Protein AF-F9VPE6-F1 (afdb_monomer_lite)

pLDDT: mean 88.3, std 9.6, range [58.59, 97.31]

Structure (mmCIF, N/CA/C/O backbone):
data_AF-F9VPE6-F1
#
_entry.id   AF-F9VPE6-F1
#
loop_
_atom_site.group_PDB
_atom_site.id
_atom_site.type_symbol
_atom_site.label_atom_id
_atom_site.label_alt_id
_atom_site.label_comp_id
_atom_site.label_asym_id
_atom_site.label_entity_id
_atom_site.label_seq_id
_atom_site.pdbx_PDB_ins_code
_atom_site.Cartn_x
_atom_site.Cartn_y
_atom_site.Cartn_z
_atom_site.occupancy
_atom_site.B_iso_or_equiv
_atom_site.auth_seq_id
_atom_site.auth_comp_id
_atom_site.auth_asym_id
_atom_site.auth_atom_id
_atom_site.pdbx_PDB_model_num
ATOM 1 N N . MET A 1 1 ? -1.499 -8.236 24.338 1.00 58.59 1 MET A N 1
ATOM 2 C CA . MET A 1 1 ? -0.609 -7.910 23.203 1.00 58.59 1 MET A CA 1
ATOM 3 C C . MET A 1 1 ? -0.779 -6.422 22.973 1.00 58.59 1 MET A C 1
ATOM 5 O O . MET A 1 1 ? -1.919 -6.020 22.809 1.00 58.59 1 MET A O 1
ATOM 9 N N . ASP A 1 2 ? 0.273 -5.610 23.095 1.00 82.75 2 ASP A N 1
ATOM 10 C CA . ASP A 1 2 ? 0.129 -4.146 23.062 1.00 82.75 2 ASP A CA 1
ATOM 11 C C . ASP A 1 2 ? -0.413 -3.687 21.704 1.00 82.75 2 ASP A C 1
ATOM 13 O O . ASP A 1 2 ? 0.267 -3.795 20.685 1.00 82.75 2 ASP A O 1
ATOM 17 N N . GLU A 1 3 ? -1.631 -3.160 21.681 1.00 81.50 3 GLU A N 1
ATOM 18 C CA . GLU A 1 3 ? -2.332 -2.704 20.472 1.00 81.50 3 GLU A CA 1
ATOM 19 C C . GLU A 1 3 ? -1.503 -1.700 19.669 1.00 81.50 3 GLU A C 1
ATOM 21 O O . GLU A 1 3 ? -1.332 -1.823 18.456 1.00 81.50 3 GLU A O 1
ATOM 26 N N . LYS A 1 4 ? -0.865 -0.761 20.376 1.00 83.81 4 LYS A N 1
ATOM 27 C CA . LYS A 1 4 ? 0.056 0.223 19.791 1.00 83.81 4 LYS A CA 1
ATOM 28 C C . LYS A 1 4 ? 1.234 -0.439 19.078 1.00 83.81 4 LYS A C 1
ATOM 30 O O . LYS A 1 4 ? 1.712 0.074 18.066 1.00 83.81 4 LYS A O 1
ATOM 35 N N . LYS A 1 5 ? 1.714 -1.573 19.595 1.00 89.50 5 LYS A N 1
ATOM 36 C CA . LYS A 1 5 ? 2.820 -2.329 19.000 1.00 89.50 5 LYS A CA 1
ATOM 37 C C . LYS A 1 5 ? 2.374 -3.040 17.727 1.00 89.50 5 LYS A C 1
ATOM 39 O O . LYS A 1 5 ? 3.152 -3.061 16.779 1.00 89.50 5 LYS A O 1
ATOM 44 N N . LEU A 1 6 ? 1.147 -3.565 17.690 1.00 87.19 6 LEU A N 1
ATOM 45 C CA . LEU A 1 6 ? 0.578 -4.185 16.489 1.00 87.19 6 LEU A CA 1
ATOM 46 C C . LEU A 1 6 ? 0.435 -3.166 15.363 1.00 87.19 6 LEU A C 1
ATOM 48 O O . LEU A 1 6 ? 1.063 -3.338 14.323 1.00 87.19 6 LEU A O 1
ATOM 52 N N . ILE A 1 7 ? -0.249 -2.051 15.629 1.00 89.94 7 ILE A N 1
ATOM 53 C CA . ILE A 1 7 ? -0.452 -0.988 14.637 1.00 89.94 7 ILE A CA 1
ATOM 54 C C . ILE A 1 7 ? 0.896 -0.467 14.120 1.00 89.94 7 ILE A C 1
ATOM 56 O O . ILE A 1 7 ? 1.101 -0.332 12.915 1.00 89.94 7 ILE A O 1
ATOM 60 N N . SER A 1 8 ? 1.853 -0.204 15.021 1.00 90.62 8 SER A N 1
ATOM 61 C CA . SER A 1 8 ? 3.188 0.278 14.639 1.00 90.62 8 SER A CA 1
ATOM 62 C C . SER A 1 8 ? 3.943 -0.720 13.757 1.00 90.62 8 SER A C 1
ATOM 64 O O . SER A 1 8 ? 4.654 -0.318 12.833 1.00 90.62 8 SER A O 1
ATOM 66 N N . LEU A 1 9 ? 3.801 -2.017 14.033 1.00 93.12 9 LEU A N 1
ATOM 67 C CA . LEU A 1 9 ? 4.468 -3.079 13.291 1.00 93.12 9 LEU A CA 1
ATOM 68 C C . LEU A 1 9 ? 3.853 -3.257 11.901 1.00 93.12 9 LEU A C 1
ATOM 70 O O . LEU A 1 9 ? 4.604 -3.295 10.926 1.00 93.12 9 LEU A O 1
ATOM 74 N N . THR A 1 10 ? 2.523 -3.262 11.791 1.00 93.12 10 THR A N 1
ATOM 75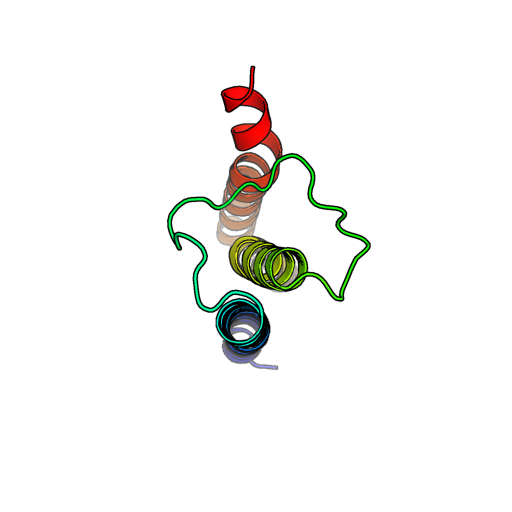 C CA . THR A 1 10 ? 1.811 -3.289 10.505 1.00 93.12 10 THR A CA 1
ATOM 76 C C . THR A 1 10 ? 2.226 -2.112 9.627 1.00 93.12 10 THR A C 1
ATOM 78 O O . THR A 1 10 ? 2.570 -2.298 8.458 1.00 93.12 10 THR A O 1
ATOM 81 N N . LEU A 1 11 ? 2.308 -0.909 10.203 1.00 93.50 11 LEU A N 1
ATOM 82 C CA . LEU A 1 11 ? 2.761 0.292 9.498 1.00 93.50 11 LEU A CA 1
ATOM 83 C C . LEU A 1 11 ? 4.203 0.165 8.992 1.00 93.50 11 LEU A C 1
ATOM 85 O O . LEU A 1 11 ? 4.477 0.445 7.825 1.00 93.50 11 LEU A O 1
ATOM 89 N N . ARG A 1 12 ? 5.131 -0.284 9.846 1.00 95.12 12 ARG A N 1
ATOM 90 C CA . ARG A 1 12 ? 6.545 -0.440 9.465 1.00 95.12 12 ARG A CA 1
ATOM 91 C C . ARG A 1 12 ? 6.730 -1.485 8.377 1.00 95.12 12 ARG A C 1
ATOM 93 O O . ARG A 1 12 ? 7.443 -1.217 7.416 1.00 95.12 12 ARG A O 1
ATOM 100 N N . ILE A 1 13 ? 6.105 -2.653 8.522 1.00 95.88 13 ILE A N 1
ATOM 101 C CA . ILE A 1 13 ? 6.218 -3.741 7.545 1.00 95.88 13 ILE A CA 1
ATOM 102 C C . ILE A 1 13 ? 5.593 -3.312 6.219 1.00 95.88 13 ILE A C 1
ATOM 104 O O . ILE A 1 13 ? 6.222 -3.462 5.174 1.00 95.88 13 ILE A O 1
ATOM 108 N N . GLY A 1 14 ? 4.402 -2.713 6.262 1.00 94.00 14 GLY A N 1
ATOM 109 C CA . GLY A 1 14 ? 3.716 -2.217 5.075 1.00 94.00 14 GLY A CA 1
ATOM 110 C C . GLY A 1 14 ? 4.547 -1.195 4.299 1.00 94.00 14 GLY A C 1
ATOM 111 O O . GLY A 1 14 ? 4.737 -1.343 3.089 1.00 94.00 14 GLY A O 1
ATOM 112 N N . ILE A 1 15 ? 5.112 -0.199 4.989 1.00 96.31 15 ILE A N 1
ATOM 113 C CA . ILE A 1 15 ? 5.995 0.799 4.368 1.00 96.31 15 ILE A CA 1
ATOM 114 C C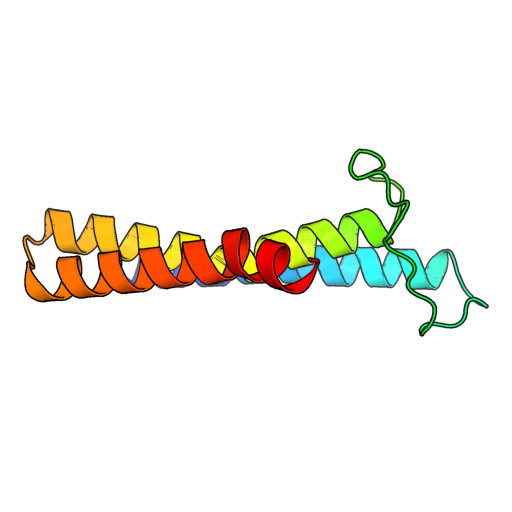 . ILE A 1 15 ? 7.280 0.148 3.848 1.00 96.31 15 ILE A C 1
ATOM 116 O O . ILE A 1 15 ? 7.692 0.444 2.726 1.00 96.31 1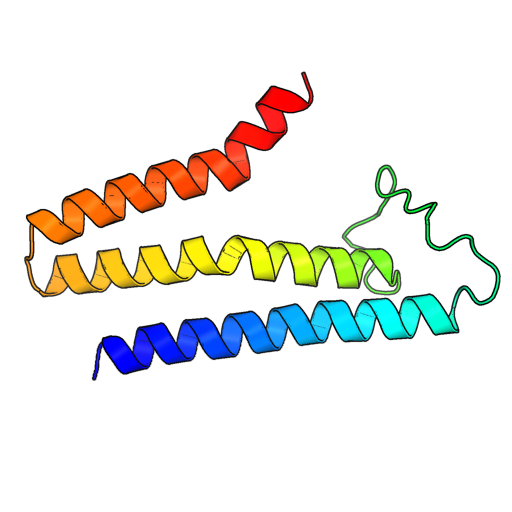5 ILE A O 1
ATOM 120 N N . ALA A 1 16 ? 7.911 -0.746 4.614 1.00 97.31 16 ALA A N 1
ATOM 121 C CA . ALA A 1 16 ? 9.156 -1.400 4.211 1.00 97.31 16 ALA A CA 1
ATOM 122 C C . ALA A 1 16 ? 8.980 -2.221 2.924 1.00 97.31 16 ALA A C 1
ATOM 124 O O . ALA A 1 16 ? 9.772 -2.081 1.995 1.00 97.31 16 ALA A O 1
ATOM 125 N N . ILE A 1 17 ? 7.907 -3.012 2.827 1.00 96.88 17 ILE A N 1
ATOM 126 C CA . ILE A 1 17 ? 7.585 -3.791 1.622 1.00 96.88 17 ILE A CA 1
ATOM 127 C C . ILE A 1 17 ? 7.295 -2.859 0.442 1.00 96.88 17 ILE A C 1
ATOM 129 O O . ILE A 1 17 ? 7.875 -3.018 -0.632 1.00 96.88 17 ILE A O 1
ATOM 133 N N . SER A 1 18 ? 6.432 -1.861 0.644 1.00 97.19 18 SER A N 1
ATOM 134 C CA . SER A 1 18 ? 6.006 -0.952 -0.428 1.00 97.19 18 SER A CA 1
ATOM 135 C C . SER A 1 18 ? 7.178 -0.147 -0.990 1.00 97.19 18 SER A C 1
ATOM 137 O O . SER A 1 18 ? 7.380 -0.091 -2.201 1.00 97.19 18 SER A O 1
ATOM 139 N N . SER A 1 19 ? 7.997 0.432 -0.110 1.00 96.69 19 SER A N 1
ATOM 140 C CA . SER A 1 19 ? 9.193 1.185 -0.501 1.00 96.69 19 SER A CA 1
ATOM 141 C C . SER A 1 19 ? 10.245 0.299 -1.165 1.00 96.69 19 SER A C 1
ATOM 143 O O . SER A 1 19 ? 10.827 0.713 -2.164 1.00 96.69 19 SER A O 1
ATOM 145 N N . SER A 1 20 ? 10.445 -0.933 -0.685 1.00 97.12 20 SER A N 1
ATOM 146 C CA . SER A 1 20 ? 11.348 -1.892 -1.326 1.00 97.12 20 SER A CA 1
ATOM 147 C C . SER A 1 20 ? 10.909 -2.209 -2.758 1.00 97.12 20 SER A C 1
ATOM 149 O O . SER A 1 20 ? 11.736 -2.142 -3.664 1.00 97.12 20 SER A O 1
ATOM 151 N N . LEU A 1 21 ? 9.615 -2.459 -2.991 1.00 95.88 21 LEU A N 1
ATOM 152 C CA . LEU A 1 21 ? 9.076 -2.700 -4.334 1.00 95.88 21 LEU A CA 1
ATOM 153 C C . LEU A 1 21 ? 9.284 -1.501 -5.265 1.00 95.88 21 LEU A C 1
ATOM 155 O O . LEU A 1 21 ? 9.743 -1.675 -6.394 1.00 95.88 21 LEU A O 1
ATOM 159 N N . VAL A 1 22 ? 9.004 -0.283 -4.790 1.00 95.06 22 VAL A N 1
ATOM 160 C CA . VAL A 1 22 ? 9.217 0.937 -5.584 1.00 95.06 22 VAL A CA 1
ATOM 161 C C . VAL A 1 22 ? 10.698 1.116 -5.926 1.00 95.06 22 VAL A C 1
ATOM 163 O O . VAL A 1 22 ? 11.029 1.353 -7.085 1.00 95.06 22 VAL A O 1
ATOM 166 N N . ILE A 1 23 ? 11.599 0.957 -4.952 1.00 95.44 23 ILE A N 1
ATOM 167 C CA . ILE A 1 23 ? 13.048 1.098 -5.162 1.00 95.44 23 ILE A CA 1
ATOM 168 C C . ILE A 1 23 ? 13.564 0.040 -6.142 1.00 95.44 23 ILE A C 1
ATOM 170 O O . ILE A 1 23 ? 14.290 0.377 -7.075 1.00 95.44 23 ILE A O 1
ATOM 174 N N . LEU A 1 24 ? 13.176 -1.226 -5.969 1.00 94.50 24 LEU A N 1
ATOM 175 C CA . LEU A 1 24 ? 13.577 -2.31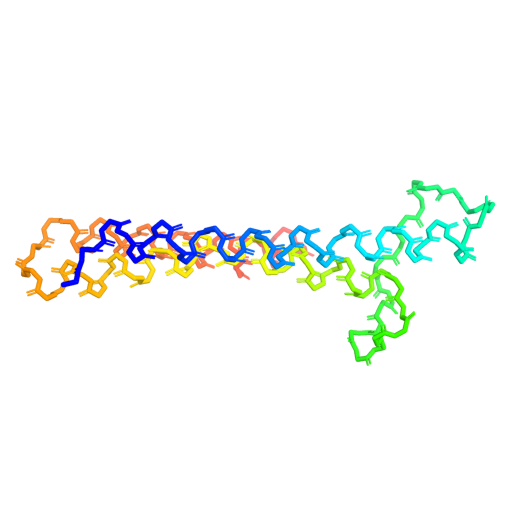4 -6.865 1.00 94.50 24 LEU A CA 1
ATOM 176 C C . LEU A 1 24 ? 13.084 -2.078 -8.293 1.00 94.50 24 LEU A C 1
ATOM 178 O O . LEU A 1 24 ? 13.855 -2.221 -9.242 1.00 94.50 24 LEU A O 1
ATOM 182 N N . GLY A 1 25 ? 11.824 -1.672 -8.449 1.00 92.06 25 GLY A N 1
ATOM 183 C CA . GLY A 1 25 ? 11.260 -1.346 -9.752 1.00 92.06 25 GLY A CA 1
ATOM 184 C C . GLY A 1 25 ? 11.974 -0.167 -10.421 1.00 92.06 25 GLY A C 1
ATOM 185 O O . GLY A 1 25 ? 12.267 -0.229 -11.613 1.00 92.06 25 GLY A O 1
ATOM 186 N N . LEU 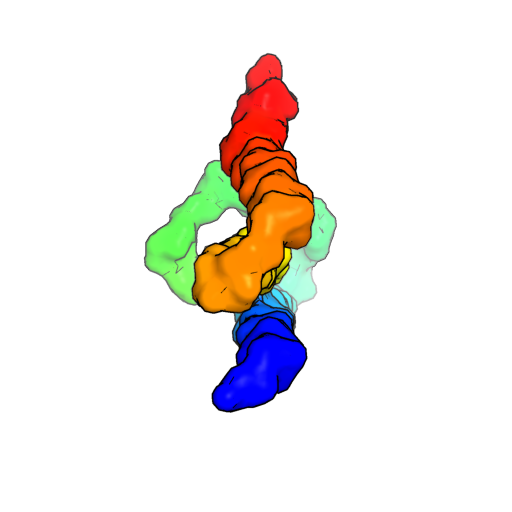A 1 26 ? 12.337 0.871 -9.660 1.00 90.06 26 LEU A N 1
ATOM 187 C CA . LEU A 1 26 ? 13.114 2.007 -10.169 1.00 90.06 26 LEU A CA 1
ATOM 188 C C . LEU A 1 26 ? 14.530 1.606 -10.593 1.00 90.06 26 LEU A C 1
ATOM 190 O O . LEU A 1 26 ? 14.974 1.998 -11.670 1.00 90.06 26 LEU A O 1
ATOM 194 N N . LEU A 1 27 ? 15.231 0.801 -9.791 1.00 91.75 27 LEU A N 1
ATOM 195 C CA . LEU A 1 27 ? 16.562 0.299 -10.146 1.00 91.75 27 LEU A CA 1
ATOM 196 C C . LEU A 1 27 ? 16.515 -0.529 -11.435 1.00 91.75 27 LEU A C 1
ATOM 198 O O . LEU A 1 27 ? 17.319 -0.307 -12.340 1.00 91.75 27 LEU A O 1
ATOM 202 N N . LEU A 1 28 ? 15.539 -1.433 -11.553 1.00 89.88 28 LEU A N 1
ATOM 203 C CA . LEU A 1 28 ? 15.353 -2.242 -12.757 1.00 89.88 28 LEU A CA 1
ATOM 204 C C . LEU A 1 28 ? 15.016 -1.371 -13.977 1.00 89.88 28 LEU A C 1
ATOM 206 O O . LEU A 1 28 ? 15.520 -1.616 -15.076 1.00 89.88 28 LEU A O 1
ATOM 210 N N . PHE A 1 29 ? 14.199 -0.332 -13.787 1.00 87.44 29 PHE A N 1
ATOM 211 C CA . PHE A 1 29 ? 13.858 0.621 -14.840 1.00 87.44 29 PHE A CA 1
ATOM 212 C C . PHE A 1 29 ? 15.098 1.360 -15.352 1.00 87.44 29 PHE A C 1
ATOM 214 O O . PHE A 1 29 ? 15.306 1.405 -16.562 1.00 87.44 29 PHE A O 1
ATOM 221 N N . LEU A 1 30 ? 15.946 1.865 -14.450 1.00 85.69 30 LEU A N 1
ATOM 222 C CA . LEU A 1 30 ? 17.178 2.584 -14.793 1.00 85.69 30 LEU A CA 1
ATOM 223 C C . LEU A 1 30 ? 18.170 1.713 -15.573 1.00 85.69 30 LEU A C 1
ATOM 225 O O . LEU A 1 30 ? 18.760 2.179 -16.544 1.00 85.69 30 LEU A O 1
ATOM 229 N N . VAL A 1 31 ? 18.330 0.445 -15.179 1.00 86.94 31 VAL A N 1
ATOM 230 C CA . VAL A 1 31 ? 19.225 -0.497 -15.875 1.00 86.94 31 VAL A CA 1
ATOM 231 C C . VAL A 1 31 ? 18.692 -0.852 -17.266 1.00 86.94 31 VAL A C 1
ATOM 233 O O . VAL A 1 31 ? 19.465 -0.957 -18.214 1.00 86.94 31 VAL A O 1
ATOM 236 N N . THR A 1 32 ? 17.376 -1.023 -17.403 1.00 82.75 32 THR A N 1
ATOM 237 C CA . THR A 1 32 ? 16.754 -1.447 -18.669 1.00 82.75 32 THR A CA 1
ATOM 238 C C . THR A 1 32 ? 16.647 -0.300 -19.680 1.00 82.75 32 THR A C 1
ATOM 240 O O . THR A 1 32 ? 16.694 -0.529 -20.885 1.00 82.75 32 THR A O 1
ATOM 243 N N . ASN A 1 33 ? 16.503 0.940 -19.206 1.00 75.38 33 ASN A N 1
ATOM 244 C CA . ASN A 1 33 ? 16.133 2.093 -20.026 1.00 75.38 33 ASN A CA 1
ATOM 245 C C . ASN A 1 33 ? 17.128 3.256 -19.881 1.00 75.38 33 ASN A C 1
ATOM 247 O O . ASN A 1 33 ? 16.751 4.353 -19.471 1.00 75.38 33 ASN A O 1
ATOM 251 N N . SER A 1 34 ? 18.391 3.047 -20.268 1.00 65.25 34 SER A N 1
ATOM 252 C CA . SER A 1 34 ? 19.460 4.045 -20.068 1.00 65.25 34 SER A CA 1
ATOM 253 C C . SER A 1 34 ? 19.244 5.387 -20.790 1.00 65.25 34 SER A C 1
ATOM 255 O O . SER A 1 34 ? 19.823 6.386 -20.379 1.00 65.25 34 SER A O 1
ATOM 257 N N . ASN A 1 35 ? 18.437 5.419 -21.860 1.00 65.44 35 ASN A N 1
ATOM 258 C CA . ASN A 1 35 ? 18.230 6.590 -22.730 1.00 65.44 35 ASN A CA 1
ATOM 259 C C . ASN A 1 35 ? 16.768 7.060 -22.816 1.00 65.44 35 ASN A C 1
ATOM 261 O O . ASN A 1 35 ? 16.447 7.932 -23.625 1.00 65.44 35 ASN A O 1
ATOM 265 N N . TYR A 1 36 ? 15.860 6.474 -22.036 1.00 62.78 36 TYR A N 1
ATOM 266 C CA . TYR A 1 36 ? 14.450 6.846 -22.105 1.00 62.78 36 TYR A CA 1
ATOM 267 C C . TYR A 1 36 ? 14.190 8.096 -21.272 1.00 62.78 36 TYR A C 1
ATOM 269 O O . TYR A 1 36 ? 14.701 8.244 -20.163 1.00 62.78 36 TYR A O 1
ATOM 277 N N . ASN A 1 37 ? 13.373 9.002 -21.808 1.00 64.88 37 ASN A N 1
ATOM 278 C CA . ASN A 1 37 ? 12.987 10.197 -21.080 1.00 64.88 37 ASN A CA 1
ATOM 279 C C . ASN A 1 37 ? 12.201 9.780 -19.829 1.00 64.88 37 ASN A C 1
ATOM 281 O O . ASN A 1 37 ? 11.098 9.244 -19.943 1.00 64.88 37 ASN A O 1
ATOM 285 N N . ILE A 1 38 ? 12.772 10.040 -18.650 1.00 62.78 38 ILE A N 1
ATOM 286 C CA . ILE A 1 38 ? 12.210 9.670 -17.343 1.00 62.78 38 ILE A CA 1
ATOM 287 C C . ILE A 1 38 ? 10.830 10.310 -17.133 1.00 62.78 38 ILE A C 1
ATOM 289 O O . ILE A 1 38 ? 10.091 9.896 -16.262 1.00 62.78 38 ILE A O 1
ATOM 293 N N . TYR A 1 39 ? 10.444 11.304 -17.933 1.00 63.25 39 TYR A N 1
ATOM 294 C CA . TYR A 1 39 ? 9.132 11.945 -17.849 1.00 63.25 39 TYR A CA 1
ATOM 295 C C . TYR A 1 39 ? 8.048 11.276 -18.707 1.00 63.25 39 TYR A C 1
ATOM 297 O O . TYR A 1 39 ? 6.876 11.613 -18.562 1.00 63.25 39 TYR A O 1
ATOM 305 N N . ASN A 1 40 ? 8.395 10.322 -19.580 1.00 63.09 40 ASN A N 1
ATOM 306 C CA . ASN A 1 40 ? 7.434 9.670 -20.474 1.00 63.09 40 ASN A CA 1
ATOM 307 C C . ASN A 1 40 ? 6.938 8.330 -19.900 1.00 63.09 40 ASN A C 1
ATOM 309 O O . ASN A 1 40 ? 7.107 7.266 -20.499 1.00 63.09 40 ASN A O 1
ATOM 313 N N . PHE A 1 41 ? 6.347 8.383 -18.704 1.00 66.62 41 PHE A N 1
ATOM 314 C CA . PHE A 1 41 ? 5.710 7.230 -18.068 1.00 66.62 41 PHE A CA 1
ATOM 315 C C . PHE A 1 41 ? 4.331 6.989 -18.679 1.00 66.62 41 PHE A C 1
ATOM 317 O O . PHE A 1 41 ? 3.344 7.596 -18.269 1.00 66.62 41 PHE A O 1
ATOM 324 N N . ASN A 1 42 ? 4.244 6.083 -19.651 1.00 70.56 42 ASN A N 1
ATOM 325 C CA . ASN A 1 42 ? 2.952 5.660 -20.177 1.00 70.56 42 ASN A CA 1
ATOM 326 C C . ASN A 1 42 ? 2.471 4.384 -19.472 1.00 70.56 42 ASN A C 1
ATOM 328 O O . ASN A 1 42 ? 2.983 3.292 -19.721 1.00 70.56 42 ASN A O 1
ATOM 332 N N . THR A 1 43 ? 1.472 4.525 -18.601 1.00 71.12 43 THR A N 1
ATOM 333 C CA . THR A 1 43 ? 0.867 3.413 -17.855 1.00 71.12 43 THR A CA 1
ATOM 334 C C . THR A 1 43 ? -0.388 2.833 -18.518 1.00 71.12 43 THR A C 1
ATOM 336 O O . THR A 1 43 ? -0.896 1.813 -18.058 1.00 71.12 43 THR A O 1
ATOM 339 N N . SER A 1 44 ? -0.877 3.438 -19.609 1.00 73.31 44 SER A N 1
ATOM 340 C CA . SER A 1 44 ? -2.178 3.105 -20.221 1.00 73.31 44 SER A CA 1
ATOM 341 C C . SER A 1 44 ? -2.282 1.672 -20.757 1.00 73.31 44 SER A C 1
ATOM 343 O O . SER A 1 44 ? -3.342 1.065 -20.656 1.00 73.31 44 SER A O 1
ATOM 345 N N . ASN A 1 45 ? -1.177 1.105 -21.252 1.00 75.44 45 ASN A N 1
ATOM 346 C CA . ASN A 1 45 ? -1.124 -0.250 -21.819 1.00 75.44 45 ASN A CA 1
ATOM 347 C C . ASN A 1 45 ? -0.314 -1.230 -20.952 1.00 75.44 45 ASN A C 1
ATOM 349 O O . ASN A 1 45 ? 0.226 -2.218 -21.459 1.00 75.44 45 ASN A O 1
ATOM 353 N N . LEU A 1 46 ? -0.171 -0.958 -19.650 1.00 82.06 46 LEU A N 1
ATOM 354 C CA . LEU A 1 46 ? 0.568 -1.853 -18.763 1.00 82.06 46 LEU A CA 1
ATOM 355 C C . LEU A 1 46 ? -0.203 -3.148 -18.515 1.00 82.06 46 LEU A C 1
ATOM 357 O O . LEU A 1 46 ? -1.314 -3.153 -17.993 1.00 82.06 46 LEU A O 1
ATOM 361 N N . ASN A 1 47 ? 0.440 -4.269 -18.830 1.00 85.88 47 ASN A N 1
ATOM 362 C CA . ASN A 1 47 ? -0.043 -5.577 -18.426 1.00 85.88 47 ASN A CA 1
ATOM 363 C C . ASN A 1 47 ? 0.382 -5.852 -16.975 1.00 85.88 47 ASN A C 1
ATOM 365 O O . ASN A 1 47 ? 1.562 -6.099 -16.711 1.00 85.88 47 ASN A O 1
ATOM 369 N N . LEU A 1 48 ? -0.580 -5.840 -16.047 1.00 85.69 48 LEU A N 1
ATOM 370 C CA . LEU A 1 48 ? -0.327 -6.091 -14.623 1.00 85.69 48 LEU A CA 1
ATOM 371 C C . LEU A 1 48 ? 0.209 -7.502 -14.348 1.00 85.69 48 LEU A C 1
ATOM 373 O O . LEU A 1 48 ? 0.904 -7.710 -13.362 1.00 85.69 48 LEU A O 1
ATOM 377 N N . LEU A 1 49 ? -0.061 -8.465 -15.230 1.00 89.00 49 LEU A N 1
ATOM 378 C CA . LEU A 1 49 ? 0.438 -9.835 -15.084 1.00 89.00 49 LEU A CA 1
ATOM 379 C C . LEU A 1 49 ? 1.903 -9.976 -15.513 1.00 89.00 49 LEU A C 1
ATOM 381 O O . LEU A 1 49 ? 2.521 -11.012 -15.274 1.00 89.00 49 LEU A O 1
ATOM 385 N N . ASN A 1 50 ? 2.473 -8.954 -16.157 1.00 87.50 50 ASN A N 1
ATOM 386 C CA . ASN A 1 50 ? 3.861 -8.987 -16.579 1.00 87.50 50 ASN A CA 1
ATOM 387 C C . ASN A 1 50 ? 4.793 -8.462 -15.479 1.00 87.50 50 ASN A C 1
ATOM 389 O O . ASN A 1 50 ? 5.155 -7.283 -15.458 1.00 87.50 50 ASN A O 1
ATOM 393 N N . TYR A 1 51 ? 5.221 -9.362 -14.595 1.00 83.94 51 TYR A N 1
ATOM 394 C CA . TYR A 1 51 ? 6.146 -9.051 -13.502 1.00 83.94 51 TYR A CA 1
ATOM 395 C C . TYR A 1 51 ? 7.565 -8.691 -13.960 1.00 83.94 51 TYR A C 1
ATOM 397 O O . TYR A 1 51 ? 8.329 -8.157 -13.163 1.00 83.94 51 TYR A O 1
ATOM 405 N N . SER A 1 52 ? 7.938 -8.954 -15.219 1.00 84.50 52 SER A N 1
ATOM 406 C CA . SER A 1 52 ? 9.253 -8.555 -15.734 1.00 84.50 52 SER A CA 1
ATOM 407 C C . SER A 1 52 ? 9.312 -7.075 -16.112 1.00 84.50 52 SER A C 1
ATOM 409 O O . SER A 1 52 ? 10.397 -6.545 -16.337 1.00 84.50 52 SER A O 1
ATOM 411 N N . ASN A 1 53 ? 8.159 -6.406 -16.223 1.00 87.25 53 ASN A N 1
ATOM 412 C CA . ASN A 1 53 ? 8.108 -4.988 -16.534 1.00 87.25 53 ASN A CA 1
ATOM 413 C C . ASN A 1 53 ? 8.398 -4.166 -15.260 1.00 87.25 53 ASN A C 1
ATOM 415 O O . ASN A 1 53 ? 7.621 -4.245 -14.302 1.00 87.25 53 ASN A O 1
ATOM 419 N N . PRO A 1 54 ? 9.456 -3.330 -15.247 1.00 89.12 54 PRO A N 1
ATOM 420 C CA . PRO A 1 54 ? 9.782 -2.492 -14.096 1.00 89.12 54 PRO A CA 1
ATOM 421 C C . PRO A 1 54 ? 8.619 -1.596 -13.648 1.00 89.12 54 PRO A C 1
ATOM 423 O O . PRO A 1 54 ? 8.408 -1.420 -12.450 1.00 89.12 54 PRO A O 1
ATOM 426 N N . LEU A 1 55 ? 7.818 -1.078 -14.590 1.00 89.00 55 LEU A N 1
ATOM 427 C CA . LEU A 1 55 ? 6.673 -0.218 -14.278 1.00 89.00 55 LEU A CA 1
ATOM 428 C C . LEU A 1 55 ? 5.585 -0.977 -13.512 1.00 89.00 55 LEU A C 1
ATOM 430 O O . LEU A 1 55 ? 4.956 -0.407 -12.624 1.00 89.00 55 LEU A O 1
ATOM 434 N N . THR A 1 56 ? 5.384 -2.259 -13.817 1.00 91.38 56 THR A N 1
ATOM 435 C CA . THR A 1 56 ? 4.419 -3.107 -13.110 1.00 91.38 56 THR A CA 1
ATOM 436 C C . THR A 1 56 ? 4.845 -3.316 -11.654 1.00 91.38 56 THR A C 1
ATOM 438 O O . THR A 1 56 ? 4.019 -3.200 -10.751 1.00 91.38 56 THR A O 1
ATOM 441 N N . ILE A 1 57 ? 6.140 -3.540 -11.400 1.00 92.50 57 ILE A N 1
ATOM 442 C CA . ILE A 1 57 ? 6.689 -3.672 -10.038 1.00 92.50 57 ILE A CA 1
ATOM 443 C C . ILE A 1 57 ? 6.511 -2.366 -9.248 1.00 92.50 57 ILE A C 1
ATOM 445 O O . ILE A 1 57 ? 6.047 -2.396 -8.106 1.00 92.50 57 ILE A O 1
ATOM 449 N N . ILE A 1 58 ? 6.823 -1.219 -9.864 1.00 92.75 58 ILE A N 1
ATOM 450 C CA . ILE A 1 58 ? 6.617 0.104 -9.251 1.00 92.75 58 ILE A CA 1
ATOM 451 C C . ILE A 1 58 ? 5.137 0.300 -8.906 1.00 92.75 58 ILE A C 1
ATOM 453 O O . ILE A 1 58 ? 4.817 0.705 -7.789 1.00 92.75 58 ILE A O 1
ATOM 457 N N . LEU A 1 59 ? 4.234 -0.021 -9.838 1.00 92.00 59 LEU A N 1
ATOM 458 C CA . LEU A 1 59 ? 2.794 0.116 -9.640 1.00 92.00 59 LEU A CA 1
ATOM 459 C C . LEU A 1 59 ? 2.301 -0.736 -8.463 1.00 92.00 59 LEU A C 1
ATOM 461 O O . LEU A 1 59 ? 1.538 -0.235 -7.641 1.00 92.00 59 LEU A O 1
ATOM 465 N N . TYR A 1 60 ? 2.776 -1.976 -8.320 1.00 93.56 60 TYR A N 1
ATOM 466 C CA . TYR A 1 60 ? 2.461 -2.807 -7.154 1.00 93.56 60 TYR A CA 1
ATOM 467 C C . TYR A 1 60 ? 2.954 -2.193 -5.840 1.00 93.56 60 TYR A C 1
ATOM 469 O O . TYR A 1 60 ? 2.212 -2.189 -4.857 1.00 93.56 60 TYR A O 1
ATOM 477 N N . GLY A 1 61 ? 4.165 -1.630 -5.821 1.00 95.00 61 GLY A N 1
ATOM 478 C CA . GLY A 1 61 ? 4.689 -0.919 -4.654 1.00 95.00 61 GLY A CA 1
ATOM 479 C C . GLY A 1 61 ? 3.846 0.303 -4.278 1.00 95.00 61 GLY A C 1
ATOM 480 O O . GLY A 1 61 ? 3.544 0.502 -3.103 1.00 95.00 61 GLY A O 1
ATOM 481 N N . ILE A 1 62 ? 3.398 1.081 -5.268 1.00 93.69 62 ILE A N 1
ATOM 482 C CA . ILE A 1 62 ? 2.505 2.230 -5.055 1.00 93.69 62 ILE A CA 1
ATOM 483 C C . ILE A 1 62 ? 1.141 1.770 -4.533 1.00 93.69 62 ILE A C 1
ATOM 485 O O . ILE A 1 62 ? 0.665 2.328 -3.547 1.00 93.69 62 ILE A O 1
ATOM 489 N N . ILE A 1 63 ? 0.532 0.747 -5.146 1.00 92.38 63 ILE A N 1
ATOM 490 C CA . ILE A 1 63 ? -0.755 0.182 -4.706 1.00 92.38 63 ILE A CA 1
ATOM 491 C C . ILE A 1 63 ? -0.660 -0.286 -3.250 1.00 92.38 63 ILE A C 1
ATOM 493 O O . ILE A 1 63 ? -1.544 0.018 -2.448 1.00 92.38 63 ILE A O 1
ATOM 497 N N . ALA A 1 64 ? 0.419 -0.985 -2.888 1.00 94.06 64 ALA A N 1
ATOM 498 C CA . ALA A 1 64 ? 0.659 -1.399 -1.511 1.00 94.06 64 ALA A CA 1
ATOM 499 C C . ALA A 1 64 ? 0.767 -0.183 -0.573 1.00 94.06 64 ALA A C 1
ATOM 501 O O . ALA A 1 64 ? 0.089 -0.151 0.454 1.00 94.06 64 ALA A O 1
ATOM 502 N N . LEU A 1 65 ? 1.521 0.853 -0.965 1.00 94.12 65 LEU A N 1
ATOM 503 C CA . LEU A 1 65 ? 1.737 2.065 -0.167 1.00 94.12 65 LEU A CA 1
ATOM 504 C C . LEU A 1 65 ? 0.432 2.821 0.124 1.00 94.12 65 LEU A C 1
ATOM 506 O O . LEU A 1 65 ? 0.163 3.172 1.274 1.00 94.12 65 LEU A O 1
ATOM 510 N N . ILE A 1 66 ? -0.396 3.049 -0.901 1.00 92.56 66 ILE A N 1
ATOM 511 C CA . ILE A 1 66 ? -1.681 3.755 -0.752 1.00 92.56 66 ILE A CA 1
ATOM 512 C C . ILE A 1 66 ? -2.724 2.922 0.003 1.00 92.56 66 ILE A C 1
ATOM 514 O O . ILE A 1 66 ? -3.684 3.480 0.528 1.00 92.56 66 ILE A O 1
ATOM 518 N N . SER A 1 67 ? -2.537 1.600 0.077 1.00 91.50 67 SER A N 1
ATOM 519 C CA . SER A 1 67 ? -3.423 0.683 0.803 1.00 91.50 67 SER A CA 1
ATOM 520 C C . SER A 1 67 ? -3.072 0.557 2.291 1.00 91.50 67 SER A C 1
ATOM 522 O O . SER A 1 67 ? -3.886 0.058 3.067 1.00 91.50 67 SER A O 1
ATOM 524 N N . ILE A 1 68 ? -1.897 1.021 2.736 1.00 93.69 68 ILE A N 1
ATOM 525 C CA . ILE A 1 68 ? -1.498 0.944 4.154 1.00 93.69 68 ILE A CA 1
ATOM 526 C C . ILE A 1 68 ? -2.484 1.659 5.093 1.00 93.69 68 ILE A C 1
ATOM 528 O O . ILE A 1 68 ? -2.869 1.051 6.096 1.00 93.69 68 ILE A O 1
ATOM 532 N N . PRO A 1 69 ? -2.953 2.891 4.801 1.00 90.81 69 PRO A N 1
ATOM 533 C CA . PRO A 1 69 ? -3.949 3.560 5.636 1.00 90.81 69 PRO A CA 1
ATOM 534 C C . PRO A 1 69 ? -5.225 2.732 5.827 1.00 90.81 69 PRO A C 1
ATOM 536 O O . PRO A 1 69 ? -5.772 2.692 6.925 1.00 90.81 69 PRO A O 1
ATOM 539 N N . PHE A 1 70 ? -5.664 2.010 4.790 1.00 91.75 70 PHE A N 1
ATOM 540 C CA . PHE A 1 70 ? -6.826 1.125 4.865 1.00 91.75 70 PHE A CA 1
ATOM 541 C C . PHE A 1 70 ? -6.608 -0.027 5.861 1.00 91.75 70 PHE A C 1
ATOM 543 O O . PHE A 1 70 ? -7.465 -0.266 6.713 1.00 91.75 70 PHE A O 1
ATOM 550 N N . LEU A 1 71 ? -5.448 -0.692 5.811 1.00 92.38 71 LEU A N 1
ATOM 551 C CA . LEU A 1 71 ? -5.106 -1.779 6.740 1.00 92.38 71 LEU A CA 1
ATOM 552 C C . LEU A 1 71 ? -5.041 -1.283 8.188 1.00 92.38 71 LEU A C 1
ATOM 554 O O . LEU A 1 71 ? -5.664 -1.864 9.074 1.00 92.38 71 LEU A O 1
ATOM 558 N N . VAL A 1 72 ? -4.359 -0.164 8.419 1.00 93.19 72 VAL A N 1
ATOM 559 C CA . VAL A 1 72 ? -4.188 0.416 9.759 1.00 93.19 72 VAL A CA 1
ATOM 560 C C . VAL A 1 72 ? -5.522 0.834 10.376 1.00 93.19 72 VAL A C 1
ATOM 562 O O . VAL A 1 72 ? -5.750 0.626 11.567 1.00 93.19 72 VAL A O 1
ATOM 565 N N . VAL A 1 73 ? -6.424 1.423 9.589 1.00 94.81 73 VAL A N 1
ATOM 566 C CA . VAL A 1 73 ? -7.753 1.801 10.088 1.00 94.81 73 VAL A CA 1
ATOM 567 C C . VAL A 1 73 ? -8.616 0.559 10.336 1.00 94.81 73 VAL A C 1
ATOM 569 O O . VAL A 1 73 ? -9.374 0.534 11.303 1.00 94.81 73 VAL A O 1
ATOM 572 N N . SER A 1 74 ? -8.475 -0.502 9.534 1.00 92.88 74 SER A N 1
ATOM 573 C CA . SER A 1 74 ? -9.184 -1.764 9.788 1.00 92.88 74 SER A CA 1
ATOM 574 C C . SER A 1 74 ? -8.769 -2.418 11.115 1.00 92.88 74 SER A C 1
ATOM 576 O O . SER A 1 74 ? -9.632 -2.865 11.870 1.00 92.88 74 SER A O 1
ATOM 578 N N . GLU A 1 75 ? -7.477 -2.389 11.460 1.00 93.81 75 GLU A N 1
ATOM 579 C CA . GLU A 1 75 ? -6.982 -2.864 12.759 1.00 93.81 75 GLU A CA 1
ATOM 580 C C . GLU A 1 75 ? -7.543 -2.034 13.918 1.00 93.81 75 GLU A C 1
ATOM 582 O O . GLU A 1 75 ? -7.971 -2.598 14.925 1.00 93.81 75 GLU A O 1
ATOM 587 N N . GLN A 1 76 ? -7.611 -0.707 13.761 1.00 92.50 76 GLN A N 1
ATOM 588 C CA . GLN A 1 76 ? -8.217 0.181 14.760 1.00 92.50 76 GLN A CA 1
ATOM 589 C C . GLN A 1 76 ? -9.683 -0.172 15.025 1.00 92.50 76 GLN A C 1
ATOM 591 O O . GLN A 1 76 ? -10.092 -0.242 16.179 1.00 92.50 76 GLN A O 1
ATOM 596 N N . ILE A 1 77 ? -10.468 -0.452 13.978 1.00 95.06 77 ILE A N 1
ATOM 597 C CA . ILE A 1 77 ? -11.870 -0.871 14.131 1.00 95.06 77 ILE A CA 1
ATOM 598 C C . ILE A 1 77 ? -11.962 -2.150 14.968 1.00 95.06 77 ILE A C 1
ATOM 600 O O . ILE A 1 77 ? -12.798 -2.226 15.866 1.00 95.06 77 ILE A O 1
ATOM 604 N N . ILE A 1 78 ? -11.110 -3.144 14.693 1.00 94.56 78 ILE A N 1
ATOM 605 C CA . ILE A 1 78 ? -11.098 -4.412 15.437 1.00 94.56 78 ILE A CA 1
ATOM 606 C C . ILE A 1 78 ? -10.774 -4.165 16.914 1.00 94.56 78 ILE A C 1
ATOM 608 O O . ILE A 1 78 ? -11.463 -4.698 17.783 1.00 94.56 78 ILE A O 1
ATOM 612 N N . ILE A 1 79 ? -9.765 -3.340 17.196 1.00 93.94 79 ILE A N 1
ATOM 613 C CA . ILE A 1 79 ? -9.357 -2.992 18.562 1.00 93.94 79 ILE A CA 1
ATOM 614 C C . ILE A 1 79 ? -10.504 -2.296 19.307 1.00 93.94 79 ILE A C 1
ATOM 616 O O . ILE A 1 79 ? -10.959 -2.805 20.329 1.00 93.94 79 ILE A O 1
ATOM 620 N N . TYR A 1 80 ? -11.070 -1.222 18.750 1.00 94.44 80 TYR A N 1
ATOM 621 C CA . TYR A 1 80 ? -12.155 -0.479 19.405 1.00 94.44 80 TYR A CA 1
ATOM 622 C C . TYR A 1 80 ? -13.435 -1.300 19.575 1.00 94.44 80 TYR A C 1
ATOM 624 O O . TYR A 1 80 ? -14.189 -1.098 20.531 1.00 94.44 80 TYR A O 1
ATOM 632 N N . LEU A 1 81 ? -13.681 -2.260 18.680 1.00 94.50 81 LEU A N 1
ATOM 633 C CA . LEU A 1 81 ? -14.786 -3.202 18.824 1.00 94.50 81 LEU A CA 1
ATOM 634 C C . LEU A 1 81 ? -14.583 -4.125 20.036 1.00 94.50 81 LEU A C 1
ATOM 636 O O . LEU A 1 81 ? -15.532 -4.358 20.787 1.00 94.50 81 LEU A O 1
ATOM 640 N N . LEU A 1 82 ? -13.362 -4.632 20.237 1.00 94.50 82 LEU A N 1
ATOM 641 C CA . LEU A 1 82 ? -13.007 -5.496 21.369 1.00 94.50 82 LEU A CA 1
ATOM 642 C C . LEU A 1 82 ? -12.993 -4.731 22.697 1.00 94.50 82 LEU A C 1
ATOM 644 O O . LEU A 1 82 ? -13.501 -5.237 23.699 1.00 94.50 82 LEU A O 1
ATOM 648 N N . GLU A 1 83 ? -12.483 -3.501 22.693 1.00 93.62 83 GLU A N 1
ATOM 649 C CA . GLU A 1 83 ? -12.473 -2.603 23.855 1.00 93.62 83 GLU A CA 1
ATOM 650 C C . GLU A 1 83 ? -13.868 -2.045 24.196 1.00 93.62 83 GLU A C 1
ATOM 652 O O . GLU A 1 83 ? -14.071 -1.480 25.271 1.00 93.62 83 GLU A O 1
ATOM 657 N N . LYS A 1 84 ? -14.858 -2.243 23.310 1.00 92.94 84 LYS A N 1
ATOM 658 C CA . LYS A 1 84 ? -16.225 -1.697 23.399 1.00 92.94 84 LYS A CA 1
ATOM 659 C C . LYS A 1 84 ? -16.267 -0.169 23.446 1.00 92.94 84 LYS A C 1
ATOM 661 O O . LYS A 1 84 ? -17.228 0.410 23.968 1.00 92.94 84 LYS A O 1
ATOM 666 N N . ASP A 1 85 ? -15.272 0.485 22.858 1.00 94.69 85 ASP A N 1
ATOM 667 C CA . ASP A 1 85 ? -15.227 1.936 22.799 1.00 94.69 85 ASP A CA 1
ATOM 668 C C . ASP A 1 85 ? -16.040 2.464 21.610 1.00 94.69 85 ASP A C 1
ATOM 670 O O . ASP A 1 85 ? -15.594 2.530 20.462 1.00 94.69 85 ASP A O 1
ATOM 674 N N . LYS A 1 86 ? -17.292 2.833 21.897 1.00 93.12 86 LYS A N 1
ATOM 675 C CA . LYS A 1 86 ? -18.275 3.215 20.877 1.00 93.12 86 LYS A CA 1
ATOM 676 C C . LYS A 1 86 ? -17.904 4.492 20.128 1.00 93.12 86 LYS A C 1
ATOM 678 O O . LYS A 1 86 ? -18.218 4.590 18.944 1.00 93.12 86 LYS A O 1
ATOM 683 N N . ILE A 1 87 ? -17.287 5.470 20.793 1.00 95.62 87 ILE A N 1
ATOM 684 C CA . ILE A 1 87 ? -16.988 6.765 20.163 1.00 95.62 87 ILE A CA 1
ATOM 685 C C . ILE A 1 87 ? -15.872 6.574 19.140 1.00 95.62 87 ILE A C 1
ATOM 687 O O . ILE A 1 87 ? -16.024 6.962 17.980 1.00 95.62 87 ILE A O 1
ATOM 691 N N . TYR A 1 88 ? -14.788 5.914 19.546 1.00 94.56 88 TYR A N 1
ATOM 692 C CA . TYR A 1 88 ? -13.657 5.665 18.660 1.00 94.56 88 TYR A CA 1
ATOM 693 C C . TYR A 1 88 ? -14.014 4.680 17.545 1.00 94.56 88 TYR A C 1
ATOM 695 O O . TYR A 1 88 ? -13.644 4.918 16.399 1.00 94.56 88 TYR A O 1
ATOM 703 N N . LEU A 1 89 ? -14.841 3.663 17.820 1.00 96.19 89 LEU A N 1
ATOM 704 C CA . LEU A 1 89 ? -15.360 2.764 16.787 1.00 96.19 89 LEU A CA 1
ATOM 705 C C . LEU A 1 89 ? -16.106 3.525 15.677 1.00 96.19 89 LEU A C 1
ATOM 707 O O . LEU A 1 89 ? -15.846 3.298 14.496 1.00 96.19 89 LEU A O 1
ATOM 711 N N . ILE A 1 90 ? -17.011 4.444 16.038 1.00 97.25 90 ILE A N 1
ATOM 712 C CA . ILE A 1 90 ? -17.781 5.238 15.062 1.00 97.25 90 ILE A CA 1
ATOM 713 C C . ILE A 1 90 ? -16.850 6.117 14.222 1.00 97.25 90 ILE A C 1
ATOM 715 O O . ILE A 1 90 ? -16.991 6.162 12.998 1.00 97.25 90 ILE A O 1
ATOM 719 N N . ILE A 1 91 ? -15.884 6.784 14.860 1.00 96.12 91 ILE A N 1
ATOM 720 C CA . ILE A 1 91 ? -14.900 7.617 14.158 1.00 96.12 91 ILE A CA 1
ATOM 721 C C . ILE A 1 91 ? -14.090 6.758 13.183 1.00 96.12 91 ILE A C 1
ATOM 723 O O . ILE A 1 91 ? -13.973 7.115 12.013 1.00 96.12 91 ILE A O 1
ATOM 727 N N . SER A 1 92 ? -13.577 5.606 13.615 1.00 95.31 92 SER A N 1
ATOM 728 C CA . SER A 1 92 ? -12.775 4.726 12.762 1.00 95.31 92 SER A CA 1
ATOM 729 C C . SER A 1 92 ? -13.568 4.156 11.589 1.00 95.31 92 SER A C 1
ATOM 731 O O . SER A 1 92 ? -13.039 4.099 10.484 1.00 95.31 92 SER A O 1
ATOM 733 N N . VAL A 1 93 ? -14.842 3.801 11.775 1.00 96.00 93 VAL A N 1
ATOM 734 C CA . VAL A 1 93 ? -15.719 3.360 10.674 1.00 96.00 93 VAL A CA 1
ATOM 735 C C . VAL A 1 93 ? -15.969 4.492 9.671 1.00 96.00 93 VAL A C 1
ATOM 737 O O . VAL A 1 93 ? -15.952 4.263 8.458 1.00 96.00 93 VAL A O 1
ATOM 740 N N . LEU A 1 94 ? -16.147 5.726 10.147 1.00 96.75 94 LEU A N 1
ATOM 741 C CA . LEU A 1 94 ? -16.274 6.897 9.279 1.00 96.75 94 LEU A CA 1
ATOM 742 C C . LEU A 1 94 ? -14.981 7.137 8.489 1.00 96.75 94 LEU A C 1
ATOM 744 O O . LEU A 1 94 ? -15.028 7.274 7.266 1.00 96.75 94 LEU A O 1
ATOM 748 N N . VAL A 1 95 ? -13.827 7.122 9.164 1.00 95.69 95 VAL A N 1
ATOM 749 C CA . VAL A 1 95 ? -12.503 7.281 8.536 1.00 95.69 95 VAL A CA 1
ATOM 750 C C . VAL A 1 95 ? -12.246 6.177 7.505 1.00 95.69 95 VAL A C 1
ATOM 752 O O . VAL A 1 95 ? -11.770 6.434 6.401 1.00 95.69 95 VAL A O 1
ATOM 755 N N . PHE A 1 96 ? -12.607 4.940 7.829 1.00 95.19 96 PHE A N 1
ATOM 756 C CA . PHE A 1 96 ? -12.510 3.816 6.907 1.00 95.19 96 PHE A CA 1
ATOM 757 C C . PHE A 1 96 ? -13.363 4.042 5.659 1.00 95.19 96 PHE A C 1
ATOM 759 O O . PHE A 1 96 ? -12.891 3.852 4.541 1.00 95.19 96 PHE A O 1
ATOM 766 N N . THR A 1 97 ? -14.592 4.525 5.837 1.00 95.19 97 THR A N 1
ATOM 767 C CA . THR A 1 97 ? -15.508 4.815 4.728 1.00 95.19 97 THR A CA 1
ATOM 768 C C . THR A 1 97 ? -14.947 5.894 3.803 1.00 95.19 97 THR A C 1
ATOM 770 O O . THR A 1 97 ? -14.941 5.703 2.586 1.00 95.19 97 THR A O 1
ATOM 773 N N . ILE A 1 98 ? -14.411 6.997 4.346 1.00 94.38 98 ILE A N 1
ATOM 774 C CA . ILE A 1 98 ? -13.791 8.043 3.511 1.00 94.38 98 ILE A CA 1
ATOM 775 C C . ILE A 1 98 ? -12.520 7.542 2.815 1.00 94.38 98 ILE A C 1
ATOM 777 O O . ILE A 1 98 ? -12.271 7.930 1.679 1.00 94.38 98 ILE A O 1
ATOM 781 N N . MET A 1 99 ? -11.736 6.659 3.447 1.00 93.31 99 MET A N 1
ATOM 782 C CA . MET A 1 99 ? -10.536 6.077 2.836 1.00 93.31 99 MET A CA 1
ATOM 783 C C . MET A 1 99 ? -10.899 5.155 1.674 1.00 93.31 99 MET A C 1
ATOM 785 O O . MET A 1 99 ? -10.339 5.285 0.588 1.00 93.31 99 MET A O 1
ATOM 789 N N . VAL A 1 100 ? -11.879 4.270 1.871 1.00 91.69 100 VAL A N 1
ATOM 790 C CA . VAL A 1 100 ? -12.407 3.402 0.810 1.00 91.69 100 VAL A CA 1
ATOM 791 C C . VAL A 1 100 ? -12.969 4.242 -0.336 1.00 91.69 100 VAL A C 1
ATOM 793 O O . VAL A 1 100 ? -12.682 3.965 -1.501 1.00 91.69 100 VAL A O 1
ATOM 796 N N . PHE A 1 101 ? -13.705 5.310 -0.017 1.00 93.06 101 PHE A N 1
ATOM 797 C CA . PHE A 1 101 ? -14.208 6.250 -1.013 1.00 93.06 101 PHE A CA 1
ATOM 798 C C . PHE A 1 101 ? -13.080 6.931 -1.797 1.00 93.06 101 PHE A C 1
ATOM 800 O O . PHE A 1 101 ? -13.109 6.943 -3.028 1.00 93.06 101 PHE A O 1
ATOM 807 N N . ALA A 1 102 ? -12.062 7.444 -1.107 1.00 91.12 102 ALA A N 1
ATOM 808 C CA . ALA A 1 102 ? -10.929 8.128 -1.721 1.00 91.12 102 ALA A CA 1
ATOM 809 C C . ALA A 1 102 ? -10.090 7.207 -2.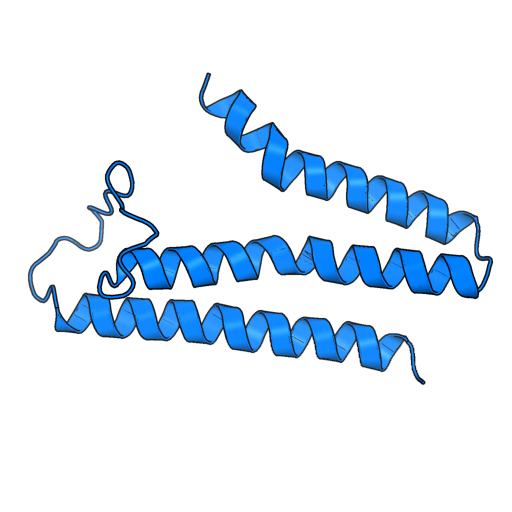619 1.00 91.12 102 ALA A C 1
ATOM 811 O O . ALA A 1 102 ? -9.639 7.635 -3.675 1.00 91.12 102 ALA A O 1
ATOM 812 N N . ILE A 1 103 ? -9.889 5.948 -2.227 1.00 89.44 103 ILE A N 1
ATOM 813 C CA . ILE A 1 103 ? -9.027 5.018 -2.970 1.00 89.44 103 ILE A CA 1
ATOM 814 C C . ILE A 1 103 ? -9.775 4.375 -4.146 1.00 89.44 103 ILE A C 1
ATOM 816 O O . ILE A 1 103 ? -9.197 4.211 -5.218 1.00 89.44 103 ILE A O 1
ATOM 820 N N . LEU A 1 104 ? -11.050 4.001 -3.975 1.00 87.56 104 LEU A N 1
ATOM 821 C CA . LEU A 1 104 ? -11.781 3.213 -4.980 1.00 87.56 104 LEU A CA 1
ATOM 822 C C . LEU A 1 104 ? -12.749 4.031 -5.836 1.00 87.56 104 LEU A C 1
ATOM 824 O O . LEU A 1 104 ? -12.902 3.743 -7.026 1.00 87.56 104 LEU A O 1
ATOM 828 N N . ILE A 1 105 ? -13.448 4.998 -5.238 1.00 89.50 105 ILE A N 1
ATOM 829 C CA . ILE A 1 105 ? -14.550 5.709 -5.899 1.00 89.50 105 ILE A CA 1
ATOM 830 C C . ILE A 1 105 ? -14.072 7.019 -6.525 1.00 89.50 105 ILE A C 1
ATOM 832 O O . ILE A 1 105 ? -14.361 7.274 -7.693 1.00 89.50 105 ILE A O 1
ATOM 836 N N . MET A 1 106 ? -13.298 7.822 -5.795 1.00 89.38 106 MET A N 1
ATOM 837 C CA . MET A 1 106 ? -12.831 9.132 -6.259 1.00 89.38 106 MET A CA 1
ATOM 838 C C . MET A 1 106 ? -12.058 9.085 -7.596 1.00 89.38 106 MET A C 1
ATOM 840 O O . MET A 1 106 ? -12.397 9.878 -8.477 1.00 89.38 106 MET A O 1
ATOM 844 N N . PRO A 1 107 ? -11.134 8.131 -7.849 1.00 85.38 107 PRO A N 1
ATOM 845 C CA . PRO A 1 107 ? -10.435 8.056 -9.133 1.00 85.38 107 PRO A CA 1
ATOM 846 C C . PRO A 1 107 ? -11.379 7.780 -10.307 1.00 85.38 107 PRO A C 1
ATOM 848 O O . PRO A 1 107 ? -11.193 8.330 -11.385 1.00 85.38 107 PRO A O 1
ATOM 851 N N . LYS A 1 108 ? -12.423 6.964 -10.100 1.00 85.75 108 LYS A N 1
ATOM 852 C CA . LYS A 1 108 ? -13.406 6.650 -11.149 1.00 85.75 108 LYS A CA 1
ATOM 853 C C . LYS A 1 108 ? -14.254 7.859 -11.529 1.00 85.75 108 LYS A C 1
ATOM 855 O O . LYS A 1 108 ? -14.599 7.993 -12.694 1.00 85.75 108 LYS A O 1
ATOM 860 N N . ILE A 1 109 ? -14.576 8.720 -10.562 1.00 88.50 109 ILE A N 1
ATOM 861 C CA . ILE A 1 109 ? -15.371 9.932 -10.801 1.00 88.50 109 ILE A CA 1
ATOM 862 C C . ILE A 1 109 ? -14.582 10.949 -11.631 1.00 88.50 109 ILE A C 1
ATOM 864 O O . ILE A 1 109 ? -15.162 11.594 -12.486 1.00 88.50 109 ILE A O 1
ATOM 868 N N . ILE A 1 110 ? -13.274 11.085 -11.395 1.00 85.38 110 ILE A N 1
ATOM 869 C CA . ILE A 1 110 ? -12.427 12.071 -12.095 1.00 85.38 110 ILE A CA 1
ATOM 870 C C . ILE A 1 110 ? -12.158 11.683 -13.556 1.00 85.38 110 ILE A C 1
ATOM 872 O O . ILE A 1 110 ? -11.858 12.541 -14.379 1.00 85.38 110 ILE A O 1
ATOM 876 N N . ILE A 1 111 ? -12.207 10.387 -13.870 1.00 78.12 111 ILE A N 1
ATOM 877 C CA . ILE A 1 111 ? -11.881 9.850 -15.201 1.00 78.12 111 ILE A CA 1
ATOM 878 C C . ILE A 1 111 ? -13.106 9.876 -16.150 1.00 78.12 111 ILE A C 1
ATOM 880 O O . ILE A 1 111 ? -12.970 9.576 -17.338 1.00 78.12 111 ILE A O 1
ATOM 884 N N . HIS A 1 112 ? -14.288 10.263 -15.659 1.00 59.22 112 HIS A N 1
ATOM 885 C CA . HIS A 1 112 ? -15.476 10.584 -16.462 1.00 59.22 112 HIS A CA 1
ATOM 886 C C . HIS A 1 112 ? -15.680 12.093 -16.566 1.00 59.22 112 HIS A C 1
ATOM 888 O O . HIS A 1 112 ? -16.075 12.528 -17.671 1.00 59.22 112 HIS A O 1
#

Sequence (112 aa):
MDEKKLISLTLRIGIAISSSLVILGLLLFLVTNSNYNIYNFNTSNLNLLNYSNPLTIILYGIIALISIPFLVVSEQIIIYLLEKDKIYLIISVLVFTIMVFAILIMPKIIIH

Organism: Sulfurisphaera tokodaii (strain DSM 16993 / JCM 10545 / NBRC 100140 / 7) (NCBI:txid273063)

Secondary structure (DSSP, 8-state):
--HHHHHHHHHHHHHHHHHHHHHHHHHHHHHH-TTS-TT----TT--TT-TTSHHHHHHHHHHHHHHHHHHHHHHHHHHHHHHT-HHHHHHHHHHHHHHHIIIIIHHHHHT-

InterPro domains:
  IPR012861 Protein of unknown function DUF1634 [PF07843] (7-104)

Foldseek 3Di:
DPLVVVLVVLLVVLLVQLVVLLVVLVVLCCVVCVPDDPPPDDPPPDDLPPPSHSVNSNVVSVVSVLCSVLVSLVSQLVVCVVVVPPVSNVVSVVVNVVSCCVPPPVVVVVVD

Radius of gyration: 17.99 Å; chains: 1; bounding box: 38×22×47 Å